Protein AF-A0A969GLH1-F1 (afdb_monomer)

Solvent-accessible surface area (backbone atoms only — not comparable to full-atom values): 5908 Å² total; per-residue (Å²): 108,68,76,79,72,34,85,81,42,66,67,51,52,51,52,49,50,53,53,51,49,53,51,53,51,52,52,58,52,47,67,54,50,53,49,35,74,74,55,34,83,90,43,30,64,59,57,50,44,68,58,44,52,62,53,49,52,52,61,64,47,46,62,59,54,51,50,54,39,31,77,76,62,31,64,76,51,38,52,50,52,51,52,51,53,51,50,52,50,51,53,52,48,51,53,52,50,56,51,50,56,64,73,73,106

Mean predicted aligned error: 7.51 Å

Radius of gyration: 18.8 Å; Cα contacts (8 Å, |Δi|>4): 23; chains: 1; bounding box: 48×31×44 Å

pLDDT: mean 87.4, std 9.25, range [53.44, 95.5]

Secondary structure (DSSP, 8-state):
-HHHHSTT-HHHHHHHHHHHHHHHHHHHHHHHHHHHHHHHHHHHHHHHHHHHHHHHHHHHHHHHHHHHHHHHHHHHHHHHHHHHHHHHHHHHHHHHHHHHHHHH-

Structure (mmCIF, N/CA/C/O backbone):
data_AF-A0A969GLH1-F1
#
_entry.id   AF-A0A969GLH1-F1
#
loop_
_atom_site.group_PDB
_atom_site.id
_atom_site.type_symbol
_atom_site.label_atom_id
_atom_site.label_alt_id
_atom_site.label_comp_id
_atom_site.label_asym_id
_atom_site.label_entity_id
_atom_site.label_seq_id
_atom_site.pdbx_PDB_ins_code
_atom_site.Cartn_x
_atom_site.Cartn_y
_atom_site.Cartn_z
_atom_site.occupancy
_atom_site.B_iso_or_equiv
_atom_site.auth_seq_id
_atom_site.auth_comp_id
_atom_site.auth_asym_id
_atom_site.auth_atom_id
_atom_site.pdbx_PDB_model_num
ATOM 1 N N . VAL A 1 1 ? 8.767 9.424 -5.514 1.00 57.53 1 VAL A N 1
ATOM 2 C CA . VAL A 1 1 ? 9.193 10.752 -6.020 1.00 57.53 1 VAL A CA 1
ATOM 3 C C . VAL A 1 1 ? 10.642 11.044 -5.652 1.00 57.53 1 VAL A C 1
ATOM 5 O O . VAL A 1 1 ? 11.441 11.113 -6.568 1.00 57.53 1 VAL A O 1
ATOM 8 N N . LEU A 1 2 ? 11.026 11.095 -4.367 1.00 58.44 2 LEU A N 1
ATOM 9 C CA . LEU A 1 2 ? 12.423 11.359 -3.961 1.00 58.44 2 LEU A CA 1
ATOM 10 C C . LEU A 1 2 ? 13.464 10.453 -4.650 1.00 58.44 2 LEU A C 1
ATOM 12 O O . LEU A 1 2 ? 14.414 10.968 -5.221 1.00 58.44 2 LEU A O 1
ATOM 16 N N . LEU A 1 3 ? 13.256 9.130 -4.694 1.00 62.47 3 LEU A N 1
ATOM 17 C CA . LEU A 1 3 ? 14.186 8.212 -5.377 1.00 62.47 3 LEU A CA 1
ATOM 18 C C . LEU A 1 3 ? 14.235 8.378 -6.904 1.00 62.47 3 LEU A C 1
ATOM 20 O O . LEU A 1 3 ? 15.276 8.137 -7.502 1.00 62.47 3 LEU A O 1
ATOM 24 N N . ALA A 1 4 ? 13.139 8.813 -7.530 1.00 61.16 4 ALA A N 1
ATOM 25 C CA . ALA A 1 4 ? 13.083 9.008 -8.979 1.00 61.16 4 ALA A CA 1
ATOM 26 C C . ALA A 1 4 ? 13.911 10.226 -9.433 1.00 61.16 4 ALA A C 1
ATOM 28 O O . ALA A 1 4 ? 14.402 10.243 -10.555 1.00 61.16 4 ALA A O 1
ATOM 29 N N . PHE A 1 5 ? 14.104 11.212 -8.548 1.00 62.59 5 PHE A N 1
ATOM 30 C CA . PHE A 1 5 ? 14.901 12.419 -8.803 1.00 62.59 5 PHE A CA 1
ATOM 31 C C . PHE A 1 5 ? 16.282 12.398 -8.122 1.00 62.59 5 PHE A C 1
ATOM 33 O O . PHE A 1 5 ? 17.068 13.322 -8.303 1.00 62.59 5 PHE A O 1
ATOM 40 N N . ALA A 1 6 ? 16.599 11.359 -7.342 1.00 64.88 6 ALA A N 1
ATOM 41 C CA . ALA A 1 6 ? 17.812 11.304 -6.523 1.00 64.88 6 ALA A CA 1
ATOM 42 C C . ALA A 1 6 ? 19.109 11.081 -7.318 1.00 64.88 6 ALA A C 1
ATOM 44 O O . ALA A 1 6 ? 20.188 11.265 -6.756 1.00 64.88 6 ALA A O 1
ATOM 45 N N . GLY A 1 7 ? 19.031 10.635 -8.579 1.00 65.62 7 GLY A N 1
ATOM 46 C CA . GLY A 1 7 ? 20.206 10.423 -9.437 1.00 65.62 7 GLY A CA 1
ATOM 47 C C . GLY A 1 7 ? 21.278 9.489 -8.851 1.00 65.62 7 GLY A C 1
ATOM 48 O O . GLY A 1 7 ? 22.436 9.588 -9.235 1.00 65.62 7 GLY A O 1
ATOM 49 N N . GLY A 1 8 ? 20.926 8.623 -7.890 1.00 70.00 8 GLY A N 1
ATOM 50 C CA . GLY A 1 8 ? 21.874 7.742 -7.194 1.00 70.00 8 GLY A CA 1
ATOM 51 C C . GLY A 1 8 ? 22.574 8.344 -5.964 1.00 70.00 8 GLY A C 1
ATOM 52 O O . GLY A 1 8 ? 23.464 7.707 -5.408 1.00 70.00 8 GLY A O 1
ATOM 53 N N . SER A 1 9 ? 22.187 9.536 -5.493 1.00 82.25 9 SER A N 1
ATOM 54 C CA . SER A 1 9 ? 22.765 10.136 -4.280 1.00 82.25 9 SER A CA 1
ATOM 55 C C . SER A 1 9 ? 22.433 9.327 -3.020 1.00 82.25 9 SER A C 1
ATOM 57 O O . SER A 1 9 ? 21.271 9.214 -2.620 1.00 82.25 9 SER A O 1
ATOM 59 N N . ILE A 1 10 ? 23.471 8.822 -2.345 1.00 82.31 10 ILE A N 1
ATOM 60 C CA . ILE A 1 10 ? 23.352 8.029 -1.110 1.00 82.31 10 ILE A CA 1
ATOM 61 C C . ILE A 1 10 ? 22.584 8.768 -0.002 1.00 82.31 10 ILE A C 1
ATOM 63 O O . ILE A 1 10 ? 21.767 8.172 0.695 1.00 82.31 10 ILE A O 1
ATOM 67 N N . HIS A 1 11 ? 22.764 10.086 0.106 1.00 85.50 11 HIS A N 1
ATOM 68 C CA . HIS A 1 11 ? 22.087 10.918 1.103 1.00 85.50 11 HIS A CA 1
ATOM 69 C C . HIS A 1 11 ? 20.572 10.959 0.874 1.00 85.50 11 HIS A C 1
ATOM 71 O O . HIS A 1 11 ? 19.795 10.862 1.822 1.00 85.50 11 HIS A O 1
ATOM 77 N N . ALA A 1 12 ? 20.141 11.043 -0.389 1.00 84.75 12 ALA A N 1
ATOM 78 C CA . ALA A 1 12 ? 18.727 11.030 -0.748 1.00 84.75 12 ALA A CA 1
ATOM 79 C C . ALA A 1 12 ? 18.088 9.651 -0.513 1.00 84.75 12 ALA A C 1
ATOM 81 O O . ALA A 1 12 ? 16.936 9.577 -0.086 1.00 84.75 12 ALA A O 1
ATOM 82 N N . ILE A 1 13 ? 18.839 8.565 -0.733 1.00 84.19 13 ILE A N 1
ATOM 83 C CA . ILE A 1 13 ? 18.397 7.195 -0.429 1.00 84.19 13 ILE A CA 1
ATOM 84 C C . ILE A 1 13 ? 18.193 7.022 1.080 1.00 84.19 13 ILE A C 1
ATOM 86 O O . ILE A 1 13 ? 17.148 6.522 1.500 1.00 84.19 13 ILE A O 1
ATOM 90 N N . ILE A 1 14 ? 19.152 7.474 1.895 1.00 87.75 14 ILE A N 1
ATOM 91 C CA . ILE A 1 14 ? 19.060 7.426 3.361 1.00 87.75 14 ILE A CA 1
ATOM 92 C C . ILE A 1 14 ? 17.856 8.242 3.840 1.00 87.75 14 ILE A C 1
ATOM 94 O O . ILE A 1 14 ? 17.011 7.717 4.564 1.00 87.75 14 ILE A O 1
ATOM 98 N N . ALA A 1 15 ? 17.726 9.492 3.388 1.00 88.69 15 ALA A N 1
ATOM 99 C CA . ALA A 1 15 ? 16.610 10.357 3.763 1.00 88.69 15 ALA A CA 1
ATOM 100 C C . ALA A 1 15 ? 15.251 9.753 3.372 1.00 88.69 15 ALA A C 1
ATOM 102 O O . ALA A 1 15 ? 14.337 9.707 4.193 1.00 88.69 15 ALA A O 1
ATOM 103 N N . PHE A 1 16 ? 15.120 9.230 2.147 1.00 87.69 16 PHE A N 1
ATOM 104 C CA . PHE A 1 16 ? 13.902 8.553 1.703 1.00 87.69 16 PHE A CA 1
ATOM 105 C C . PHE A 1 16 ? 13.581 7.333 2.567 1.00 87.69 16 PHE A C 1
ATOM 107 O O . PHE A 1 16 ? 12.440 7.176 2.989 1.00 87.69 16 PHE A O 1
ATOM 114 N N . THR A 1 17 ? 14.576 6.492 2.850 1.00 88.75 17 THR A N 1
ATOM 115 C CA . THR A 1 17 ? 14.394 5.265 3.635 1.00 88.75 17 THR A CA 1
ATOM 116 C C . THR A 1 17 ? 13.947 5.584 5.057 1.00 88.75 17 THR A C 1
ATOM 118 O O . THR A 1 17 ? 13.001 4.971 5.545 1.00 88.75 17 THR A O 1
ATOM 121 N N . LEU A 1 18 ? 14.560 6.585 5.699 1.00 93.12 18 LEU A N 1
ATOM 122 C CA . LEU A 1 18 ? 14.173 7.041 7.035 1.00 93.12 18 LEU A CA 1
ATOM 123 C C . LEU A 1 18 ? 12.746 7.595 7.056 1.00 93.12 18 LEU A C 1
ATOM 125 O O . LEU A 1 18 ? 11.943 7.190 7.893 1.00 93.12 18 LEU A O 1
ATOM 129 N N . LEU A 1 19 ? 12.406 8.482 6.117 1.00 91.44 19 LEU A N 1
ATOM 130 C CA . LEU A 1 19 ? 11.076 9.094 6.048 1.00 91.44 19 LEU A CA 1
ATOM 131 C C . LEU A 1 19 ? 9.984 8.072 5.724 1.00 91.44 19 LEU A C 1
ATOM 133 O O . LEU A 1 19 ? 8.918 8.082 6.342 1.00 91.44 19 LEU A O 1
ATOM 137 N N . MET A 1 20 ? 10.245 7.172 4.776 1.00 91.31 20 MET A N 1
ATOM 138 C CA . MET A 1 20 ? 9.329 6.087 4.436 1.00 91.31 20 MET A CA 1
ATOM 139 C C . MET A 1 20 ? 9.172 5.112 5.595 1.00 91.31 20 MET A C 1
ATOM 141 O O . MET A 1 20 ? 8.046 4.741 5.913 1.00 91.31 20 MET A O 1
ATOM 145 N N . GLY A 1 21 ? 10.271 4.735 6.251 1.00 91.88 21 GLY A N 1
ATOM 146 C CA . GLY A 1 21 ? 10.251 3.867 7.425 1.00 91.88 21 GLY A CA 1
ATOM 147 C C . GLY A 1 21 ? 9.436 4.473 8.565 1.00 91.88 21 GLY A C 1
ATOM 148 O O . GLY A 1 21 ? 8.534 3.820 9.086 1.00 91.88 21 GLY A O 1
ATOM 149 N N . ALA A 1 22 ? 9.673 5.747 8.887 1.00 94.06 22 ALA A N 1
ATOM 150 C CA . ALA A 1 22 ? 8.903 6.475 9.893 1.00 94.06 22 ALA A CA 1
ATOM 151 C C . ALA A 1 22 ? 7.408 6.533 9.533 1.00 94.06 22 ALA A C 1
ATOM 153 O O . ALA A 1 22 ? 6.554 6.220 10.363 1.00 94.06 22 ALA A O 1
ATOM 154 N N . SER A 1 23 ? 7.089 6.859 8.277 1.00 93.00 23 SER A N 1
ATOM 155 C CA . SER A 1 23 ? 5.705 6.937 7.790 1.00 93.00 23 SER A CA 1
ATOM 156 C C . SER A 1 23 ? 4.987 5.586 7.879 1.00 93.00 23 SER A C 1
ATOM 158 O O . SER A 1 23 ? 3.858 5.511 8.362 1.00 93.00 23 SER A O 1
ATOM 160 N N . GLN A 1 24 ? 5.646 4.499 7.465 1.00 93.25 24 GLN A N 1
ATOM 161 C CA . GLN A 1 24 ? 5.091 3.144 7.547 1.00 93.25 24 GLN A CA 1
ATOM 162 C C . GLN A 1 24 ? 4.932 2.666 8.997 1.00 93.25 24 GLN A C 1
ATOM 164 O O . GLN A 1 24 ? 3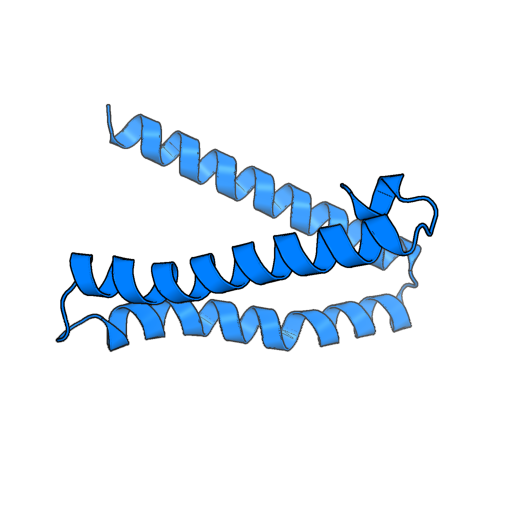.940 2.007 9.320 1.00 93.25 24 GLN A O 1
ATOM 169 N N . GLY A 1 25 ? 5.851 3.045 9.891 1.00 91.75 25 GLY A N 1
ATOM 170 C CA . GLY A 1 25 ? 5.737 2.773 11.324 1.00 91.75 25 GLY A CA 1
ATOM 171 C C . GLY A 1 25 ? 4.479 3.399 11.927 1.00 91.75 25 GLY A C 1
ATOM 172 O O . GLY A 1 25 ? 3.674 2.704 12.549 1.00 91.75 25 GLY A O 1
ATOM 173 N N . VAL A 1 26 ? 4.249 4.689 11.660 1.00 93.12 26 VAL A N 1
ATOM 174 C CA . VAL A 1 26 ? 3.044 5.396 12.126 1.00 93.12 26 VAL A CA 1
ATOM 175 C C . VAL A 1 26 ? 1.772 4.757 11.561 1.00 93.12 26 VAL A C 1
ATOM 177 O O . VAL A 1 26 ? 0.844 4.478 12.319 1.00 93.12 26 VAL A O 1
ATOM 180 N N . ILE A 1 27 ? 1.729 4.456 10.256 1.00 90.75 27 ILE A N 1
ATOM 181 C CA . ILE A 1 27 ? 0.569 3.810 9.615 1.00 90.75 27 ILE A CA 1
ATOM 182 C C . ILE A 1 27 ? 0.236 2.468 10.278 1.00 90.75 27 ILE A C 1
ATOM 184 O O . ILE A 1 27 ? -0.939 2.156 10.473 1.00 90.75 27 ILE A O 1
ATOM 188 N N . THR A 1 28 ? 1.250 1.687 10.649 1.00 87.94 28 THR A N 1
ATOM 189 C CA . THR A 1 28 ? 1.062 0.371 11.276 1.00 87.94 28 THR A CA 1
ATOM 190 C C . THR A 1 28 ? 0.406 0.489 12.654 1.00 87.94 28 THR A C 1
ATOM 192 O O . THR A 1 28 ? -0.515 -0.266 12.958 1.00 87.94 28 THR A O 1
ATOM 195 N N . ILE A 1 29 ? 0.803 1.485 13.453 1.00 91.31 29 ILE A N 1
ATOM 196 C CA . ILE A 1 29 ? 0.186 1.768 14.759 1.00 91.31 29 ILE A CA 1
ATOM 197 C C . ILE A 1 29 ? -1.253 2.262 14.576 1.00 91.31 29 ILE A C 1
ATOM 199 O O . ILE A 1 29 ? -2.181 1.737 15.193 1.00 91.31 29 ILE A O 1
ATOM 203 N N . VAL A 1 30 ? -1.457 3.250 13.698 1.00 89.94 30 VAL A N 1
ATOM 204 C CA . VAL A 1 30 ? -2.767 3.880 13.464 1.00 89.94 30 VAL A CA 1
ATOM 205 C C . VAL A 1 30 ? -3.791 2.861 12.964 1.00 89.94 30 VAL A C 1
ATOM 207 O O . VAL A 1 30 ? -4.925 2.855 13.437 1.00 89.94 30 VAL A O 1
ATOM 210 N N . ARG A 1 31 ? -3.399 1.951 12.064 1.00 84.25 31 ARG A N 1
ATOM 211 C CA . ARG A 1 31 ? -4.281 0.883 11.564 1.00 84.25 31 ARG A CA 1
ATOM 212 C C . ARG A 1 31 ? -4.749 -0.083 12.652 1.00 84.25 31 ARG A C 1
ATOM 214 O O . ARG A 1 31 ? -5.813 -0.666 12.490 1.00 84.25 31 ARG A O 1
ATOM 221 N N . GLY A 1 32 ? -3.996 -0.243 13.740 1.00 83.94 32 GLY A N 1
ATOM 222 C CA . GLY A 1 32 ? -4.434 -1.014 14.906 1.00 83.94 32 GLY A CA 1
ATOM 223 C C . GLY A 1 32 ? -5.290 -0.190 15.869 1.00 83.94 32 GLY A C 1
ATOM 224 O O . GLY A 1 32 ? -6.350 -0.635 16.301 1.00 83.94 32 GLY A O 1
ATOM 225 N N . ALA A 1 33 ? -4.860 1.035 16.173 1.00 86.81 33 ALA A N 1
ATOM 226 C CA . ALA A 1 33 ? -5.510 1.882 17.169 1.00 86.81 33 ALA A CA 1
ATOM 227 C C . ALA A 1 33 ? -6.874 2.428 16.710 1.00 86.81 33 ALA A C 1
ATOM 229 O O . ALA A 1 33 ? -7.815 2.456 17.500 1.00 86.81 33 ALA A O 1
ATOM 230 N N . VAL A 1 34 ? -7.008 2.839 15.442 1.00 85.50 34 VAL A N 1
ATOM 231 C CA . VAL A 1 34 ? -8.238 3.467 14.922 1.00 85.50 34 VAL A CA 1
ATOM 232 C C . VAL A 1 34 ? -9.432 2.510 14.939 1.00 85.50 34 VAL A C 1
ATOM 234 O O . VAL A 1 34 ? -10.462 2.878 15.503 1.00 85.50 34 VAL A O 1
ATOM 237 N N . PRO A 1 35 ? -9.350 1.279 14.398 1.00 82.69 35 PRO A N 1
ATOM 238 C CA . PRO A 1 35 ? -10.496 0.380 14.438 1.00 82.69 35 PRO A CA 1
ATOM 239 C C . PRO A 1 35 ? -10.773 -0.116 15.861 1.00 82.69 35 PRO A C 1
ATOM 241 O O . PRO A 1 35 ? -11.929 -0.338 16.199 1.00 82.69 35 PRO A O 1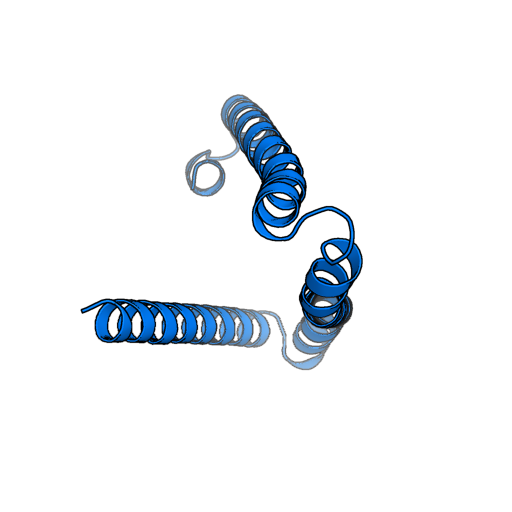
ATOM 244 N N . LEU A 1 36 ? -9.754 -0.237 16.722 1.00 84.44 36 LEU A N 1
ATOM 245 C CA . LEU A 1 36 ? -9.958 -0.587 18.129 1.00 84.44 36 LEU A CA 1
ATOM 246 C C . LEU A 1 36 ? -10.749 0.501 18.870 1.00 84.44 36 LEU A C 1
ATOM 248 O O . LEU A 1 36 ? -11.664 0.180 19.624 1.00 84.44 36 LEU A O 1
ATOM 252 N N . ALA A 1 37 ? -10.435 1.775 18.624 1.00 85.81 37 ALA A N 1
ATOM 253 C CA . ALA A 1 37 ? -11.164 2.904 19.195 1.00 85.81 37 ALA A CA 1
ATOM 254 C C . ALA A 1 37 ? -12.602 3.021 18.653 1.00 85.81 37 ALA A C 1
ATOM 256 O O . ALA A 1 37 ? -13.497 3.416 19.393 1.00 85.81 37 ALA A O 1
ATOM 257 N N . LEU A 1 38 ? -12.832 2.668 17.382 1.00 84.69 38 LEU A N 1
ATOM 258 C CA . LEU A 1 38 ? -14.149 2.759 16.737 1.00 84.69 38 LEU A CA 1
ATOM 259 C C . LEU A 1 38 ? -15.072 1.566 17.032 1.00 84.69 38 LEU A C 1
ATOM 261 O O . LEU A 1 38 ? -16.276 1.754 17.171 1.00 84.69 38 LEU A O 1
ATOM 265 N N . PHE A 1 39 ? -14.530 0.348 17.100 1.00 84.06 39 PHE A N 1
ATOM 266 C CA . PHE A 1 39 ? -15.315 -0.891 17.194 1.00 84.06 39 PHE A CA 1
ATOM 267 C C . PHE A 1 39 ? -15.181 -1.613 18.545 1.00 84.06 39 PHE A C 1
ATOM 269 O O . PHE A 1 39 ? -15.932 -2.552 18.812 1.00 84.06 39 PHE A O 1
ATOM 276 N N . GLY A 1 40 ? -14.251 -1.192 19.408 1.00 83.81 40 GLY A N 1
ATOM 277 C CA . GLY A 1 40 ? -13.993 -1.823 20.703 1.00 83.81 40 GLY A CA 1
ATOM 278 C C . GLY A 1 40 ? -13.362 -3.221 20.604 1.00 83.81 40 GLY A C 1
ATOM 279 O O . GLY A 1 40 ? -13.245 -3.820 19.534 1.00 83.81 40 GLY A O 1
ATOM 280 N N . ALA A 1 41 ? -12.946 -3.776 21.747 1.00 79.50 41 ALA A N 1
ATOM 281 C CA . ALA A 1 41 ? -12.185 -5.031 21.799 1.00 79.50 41 ALA A CA 1
ATOM 282 C C . ALA A 1 41 ? -12.977 -6.275 21.345 1.00 79.50 41 ALA A C 1
ATOM 284 O O . ALA A 1 41 ? -12.389 -7.205 20.799 1.00 79.50 41 ALA A O 1
ATOM 285 N N . ALA A 1 42 ? -14.301 -6.292 21.538 1.00 77.0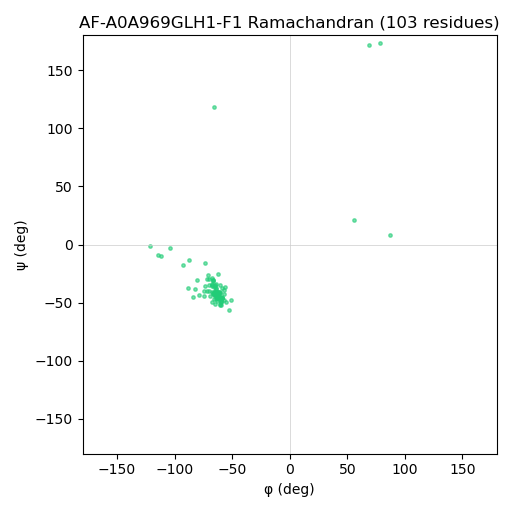0 42 ALA A N 1
ATOM 286 C CA . ALA A 1 42 ? -15.132 -7.470 21.269 1.00 77.00 42 ALA A CA 1
ATOM 287 C C . ALA A 1 42 ? -15.309 -7.775 19.766 1.00 77.00 42 ALA A C 1
ATOM 289 O O . ALA A 1 42 ? -15.460 -8.936 19.396 1.00 77.00 42 ALA A O 1
ATOM 290 N N . GLY A 1 43 ? -15.277 -6.752 18.901 1.00 74.25 43 GLY A N 1
ATOM 291 C CA . GLY A 1 43 ? -15.477 -6.888 17.449 1.00 74.25 43 GLY A CA 1
ATOM 292 C C . GLY A 1 43 ? -14.253 -6.545 16.596 1.00 74.25 43 GLY A C 1
ATOM 293 O O . GLY A 1 43 ? -14.248 -6.804 15.395 1.00 74.25 43 GLY A O 1
ATOM 294 N N . PHE A 1 44 ? -13.196 -5.983 17.188 1.00 82.75 44 PHE A N 1
ATOM 295 C CA . PHE A 1 44 ? -12.009 -5.539 16.453 1.00 82.75 44 PHE A CA 1
ATOM 296 C C . PHE A 1 44 ? -11.351 -6.664 15.642 1.00 82.75 44 PHE A C 1
ATOM 298 O O . PHE A 1 44 ? -11.078 -6.489 14.456 1.00 82.75 44 PHE A O 1
ATOM 305 N N . GLY A 1 45 ? -11.135 -7.830 16.260 1.00 81.38 45 GLY A N 1
ATOM 306 C CA . GLY A 1 45 ? -10.467 -8.958 15.605 1.00 81.38 45 GLY A CA 1
ATOM 307 C C . GLY A 1 45 ? -11.254 -9.529 14.423 1.00 81.38 45 GLY A C 1
ATOM 308 O O . GLY A 1 45 ? -10.655 -9.901 13.417 1.00 81.38 45 GLY A O 1
ATOM 309 N N . SER A 1 46 ? -12.589 -9.554 14.505 1.00 84.31 46 SER A N 1
ATOM 310 C CA . SER A 1 46 ? -13.439 -10.056 13.420 1.00 84.31 46 SER A CA 1
ATOM 311 C C . SER A 1 46 ? -13.523 -9.065 12.259 1.00 84.31 46 SER A C 1
ATOM 313 O O . SER A 1 46 ? -13.341 -9.468 11.113 1.00 84.31 46 SER A O 1
ATOM 315 N N . VAL A 1 47 ? -13.710 -7.769 12.536 1.00 84.38 47 VAL A N 1
ATOM 316 C CA . VAL A 1 47 ? -13.720 -6.717 11.503 1.00 84.38 47 VAL A CA 1
ATOM 317 C C . VAL A 1 47 ? -12.365 -6.640 10.802 1.00 84.38 47 VAL A C 1
ATOM 319 O O . VAL A 1 47 ? -12.302 -6.625 9.572 1.00 84.38 47 VAL A O 1
ATOM 322 N N . LEU A 1 48 ? -11.271 -6.649 11.568 1.00 85.00 48 LEU A N 1
ATOM 323 C CA . LEU A 1 48 ? -9.927 -6.617 11.003 1.00 85.00 48 LEU A CA 1
ATOM 324 C C . LEU A 1 48 ? -9.626 -7.887 10.202 1.00 85.00 48 LEU A C 1
ATOM 326 O O . LEU A 1 48 ? -9.063 -7.786 9.116 1.00 85.00 48 LEU A O 1
ATOM 330 N N . GLY A 1 49 ? -10.030 -9.060 10.697 1.00 87.38 49 GLY A N 1
ATOM 331 C CA . GLY A 1 49 ? -9.868 -10.332 9.998 1.00 87.38 49 GLY A CA 1
ATOM 332 C C . GLY A 1 49 ? -10.578 -10.340 8.646 1.00 87.38 49 GLY A C 1
ATOM 333 O O . GLY A 1 49 ? -9.939 -10.578 7.627 1.00 87.38 49 GLY A O 1
ATOM 334 N N . VAL A 1 50 ? -11.866 -9.986 8.618 1.00 90.00 50 VAL A N 1
ATOM 335 C CA . VAL A 1 50 ? -12.674 -9.944 7.385 1.00 90.00 50 VAL A CA 1
ATOM 336 C C . VAL A 1 50 ? -12.087 -8.983 6.348 1.00 90.00 50 VAL A C 1
ATOM 338 O O . VAL A 1 50 ? -12.094 -9.293 5.159 1.00 90.00 50 VAL A O 1
ATOM 341 N N . LEU A 1 51 ? -11.544 -7.841 6.779 1.00 87.06 51 LEU A N 1
ATOM 342 C CA . LEU A 1 51 ? -10.883 -6.891 5.882 1.00 87.06 51 LEU A CA 1
ATOM 343 C C . LEU A 1 51 ? -9.503 -7.381 5.420 1.00 87.06 51 LEU A C 1
ATOM 345 O O . LEU A 1 51 ? -9.140 -7.205 4.258 1.00 87.06 51 LEU A O 1
ATOM 349 N N . ALA A 1 52 ? -8.725 -7.996 6.312 1.00 88.81 52 ALA A N 1
ATOM 350 C CA . ALA A 1 52 ? -7.363 -8.433 6.026 1.00 88.81 52 ALA A CA 1
ATOM 351 C C . ALA A 1 52 ? -7.316 -9.670 5.122 1.00 88.81 52 ALA A C 1
ATOM 353 O O . ALA A 1 52 ? -6.432 -9.756 4.274 1.00 88.81 52 ALA A O 1
ATOM 354 N N . THR A 1 53 ? -8.254 -10.610 5.256 1.00 91.94 53 THR A N 1
ATOM 355 C CA . THR A 1 53 ? -8.275 -11.855 4.473 1.00 91.94 53 THR A CA 1
ATOM 356 C C . THR A 1 53 ? -8.197 -11.632 2.955 1.00 91.94 53 THR A C 1
ATOM 358 O O . THR A 1 53 ? -7.262 -12.154 2.345 1.00 91.94 53 THR A O 1
ATOM 361 N N . PRO A 1 54 ? -9.092 -10.857 2.306 1.00 92.06 54 PRO A N 1
ATOM 362 C CA . PRO A 1 54 ? -9.01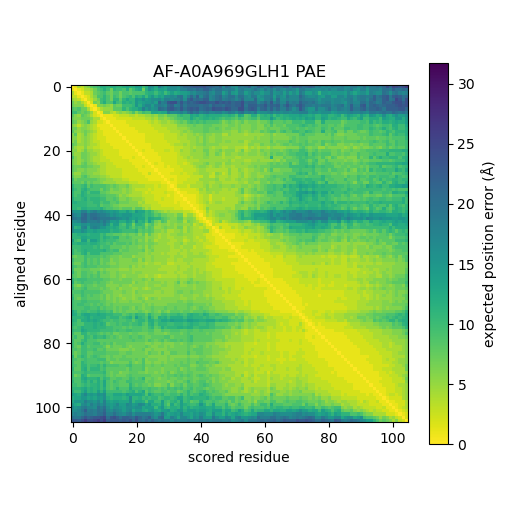9 -10.650 0.859 1.00 92.06 54 PRO A CA 1
ATOM 363 C C . PRO A 1 54 ? -7.741 -9.908 0.453 1.00 92.06 54 PRO A C 1
ATOM 365 O O . PRO A 1 54 ? -7.125 -10.248 -0.555 1.00 92.06 54 PRO A O 1
ATOM 368 N N . ILE A 1 55 ? -7.298 -8.942 1.265 1.00 90.62 55 ILE A N 1
ATOM 369 C CA . ILE A 1 55 ? -6.065 -8.185 1.024 1.00 90.62 55 ILE A CA 1
ATOM 370 C C . ILE A 1 55 ? -4.856 -9.124 1.021 1.00 90.62 55 ILE A C 1
ATOM 372 O O . ILE A 1 55 ? -4.005 -9.032 0.138 1.00 90.62 55 ILE A O 1
ATOM 376 N N . LEU A 1 56 ? -4.768 -10.032 1.991 1.00 92.44 56 LEU A N 1
ATOM 377 C CA . LEU A 1 56 ? -3.663 -10.980 2.111 1.00 92.44 56 LEU A CA 1
ATOM 378 C C . LEU A 1 56 ? -3.660 -11.994 0.966 1.00 92.44 56 LEU A C 1
ATOM 380 O O . LEU A 1 56 ? -2.599 -12.255 0.408 1.00 92.44 56 LEU A O 1
ATOM 384 N N . ILE A 1 57 ? -4.829 -12.504 0.565 1.00 95.38 57 ILE A N 1
ATOM 385 C CA . ILE A 1 57 ? -4.953 -13.415 -0.583 1.00 95.38 57 ILE A CA 1
ATOM 386 C C . ILE A 1 57 ? -4.447 -12.734 -1.858 1.00 95.38 57 ILE A C 1
ATOM 388 O O . ILE A 1 57 ? -3.602 -13.285 -2.561 1.00 95.38 57 ILE A O 1
ATOM 392 N N . VAL A 1 58 ? -4.906 -11.511 -2.138 1.00 93.38 58 VAL A N 1
ATOM 393 C CA . VAL A 1 58 ? -4.466 -10.763 -3.324 1.00 93.38 58 VAL A CA 1
ATOM 394 C C . VAL A 1 58 ? -2.963 -10.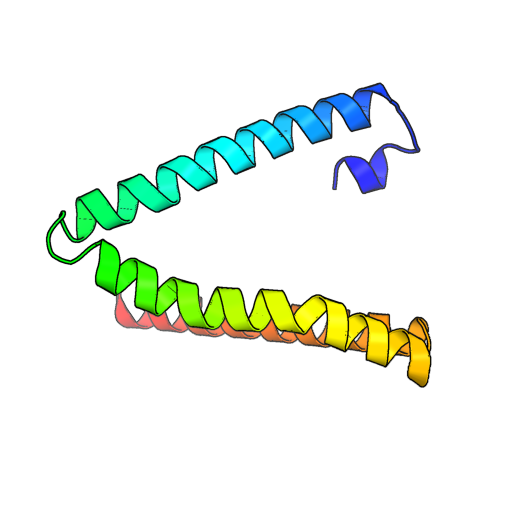486 -3.267 1.00 93.38 58 VAL A C 1
ATOM 396 O O . VAL A 1 58 ? -2.271 -10.719 -4.257 1.00 93.38 58 VAL A O 1
ATOM 399 N N . ASN A 1 59 ? -2.430 -10.053 -2.119 1.00 92.31 59 ASN A N 1
ATOM 400 C CA . ASN A 1 59 ? -0.993 -9.800 -1.961 1.00 92.31 59 ASN A CA 1
ATOM 401 C C . ASN A 1 59 ? -0.142 -11.066 -2.117 1.00 92.31 59 ASN A C 1
ATOM 403 O O . ASN A 1 59 ? 0.963 -10.979 -2.640 1.00 92.31 59 ASN A O 1
ATOM 407 N N . ALA A 1 60 ? -0.639 -12.231 -1.699 1.00 94.62 60 ALA A N 1
ATOM 408 C CA . ALA A 1 60 ? 0.071 -13.495 -1.860 1.00 94.62 60 ALA A CA 1
ATOM 409 C C . ALA A 1 60 ? 0.133 -13.936 -3.330 1.00 94.62 60 ALA A C 1
ATOM 411 O O . ALA A 1 60 ? 1.168 -14.412 -3.790 1.00 94.62 60 ALA A O 1
ATOM 412 N N . ILE A 1 61 ? -0.956 -13.752 -4.082 1.00 95.50 61 ILE A N 1
ATOM 413 C CA . ILE A 1 61 ? -1.040 -14.193 -5.482 1.00 95.50 61 ILE A CA 1
ATOM 414 C C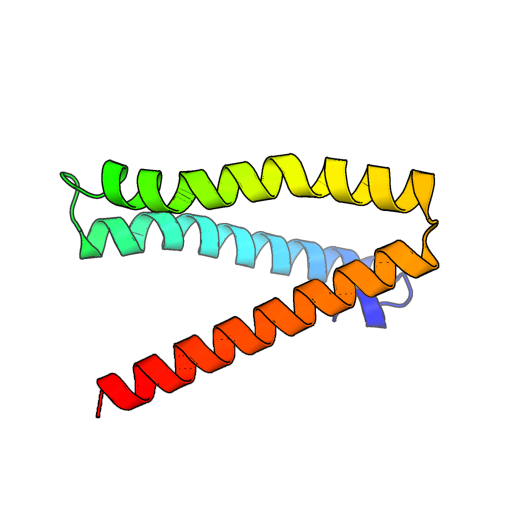 . ILE A 1 61 ? -0.348 -13.192 -6.429 1.00 95.50 61 ILE A C 1
ATOM 416 O O . ILE A 1 61 ? 0.200 -13.590 -7.458 1.00 95.50 61 ILE A O 1
ATOM 420 N N . SER A 1 62 ? -0.336 -11.898 -6.087 1.00 92.88 62 SER A N 1
ATOM 421 C CA . SER A 1 62 ? 0.142 -10.826 -6.975 1.00 92.88 62 SER A CA 1
ATOM 422 C C . SER A 1 62 ? 1.575 -11.025 -7.502 1.00 92.88 62 SER A C 1
ATOM 424 O O . SER A 1 62 ? 1.746 -10.944 -8.720 1.00 92.88 62 SER A O 1
ATOM 426 N N . PRO A 1 63 ? 2.603 -11.323 -6.674 1.00 93.50 63 PRO A N 1
ATOM 427 C CA . PRO A 1 63 ? 3.970 -11.509 -7.164 1.00 93.50 63 PRO A CA 1
ATOM 428 C C . PRO A 1 63 ? 4.096 -12.698 -8.118 1.00 93.50 63 PRO A C 1
ATOM 430 O O . PRO A 1 63 ? 4.760 -12.591 -9.145 1.00 93.50 63 PRO A O 1
ATOM 433 N N . THR A 1 64 ? 3.428 -13.814 -7.811 1.00 95.12 64 THR A N 1
ATOM 434 C CA . THR A 1 64 ? 3.448 -15.022 -8.644 1.00 95.12 64 THR A CA 1
ATOM 435 C C . THR A 1 64 ? 2.771 -14.780 -9.989 1.00 95.12 64 THR A C 1
ATOM 437 O O . THR A 1 64 ? 3.347 -15.103 -11.024 1.00 95.12 64 THR A O 1
ATOM 440 N N . LEU A 1 65 ? 1.585 -14.158 -9.997 1.00 94.00 65 LEU A N 1
ATOM 441 C CA . LEU A 1 65 ? 0.898 -13.772 -11.233 1.00 94.00 65 LEU A CA 1
ATOM 442 C C . LEU A 1 65 ? 1.759 -12.833 -12.079 1.00 94.00 65 LEU A C 1
ATOM 444 O O . LEU A 1 65 ? 1.894 -13.043 -13.282 1.00 94.00 65 LEU A O 1
ATOM 448 N N . PHE A 1 66 ? 2.362 -11.819 -11.457 1.00 92.94 66 PHE A N 1
ATOM 449 C CA . PHE A 1 66 ? 3.208 -10.865 -12.163 1.00 92.94 66 PHE A CA 1
ATOM 450 C C . PHE A 1 66 ? 4.440 -11.541 -12.778 1.00 92.94 66 PHE A C 1
ATOM 452 O O . PHE A 1 66 ? 4.711 -11.338 -13.959 1.00 92.94 66 PHE A O 1
ATOM 459 N N . ALA A 1 67 ? 5.132 -12.402 -12.025 1.00 93.56 67 ALA A N 1
ATOM 460 C CA . ALA A 1 67 ? 6.263 -13.176 -12.534 1.00 93.56 67 ALA A CA 1
ATOM 461 C C . ALA A 1 67 ? 5.859 -14.067 -13.722 1.00 93.56 67 ALA A C 1
ATOM 463 O O . ALA A 1 67 ? 6.503 -14.031 -14.765 1.00 93.56 67 ALA A O 1
ATOM 464 N N . MET A 1 68 ? 4.730 -14.780 -13.624 1.00 95.38 68 MET A N 1
ATOM 465 C CA . MET A 1 68 ? 4.210 -15.602 -14.725 1.00 95.38 68 MET A CA 1
ATOM 466 C C . MET A 1 68 ? 3.891 -14.787 -15.984 1.00 95.38 68 MET A C 1
ATOM 468 O O . MET A 1 68 ? 4.042 -15.299 -17.095 1.00 95.38 68 MET A O 1
ATOM 472 N N . ILE A 1 69 ? 3.419 -13.546 -15.825 1.00 93.94 69 ILE A N 1
ATOM 473 C CA . ILE A 1 69 ? 3.141 -12.648 -16.950 1.00 93.94 69 ILE A CA 1
ATOM 474 C C . ILE A 1 69 ? 4.448 -12.215 -17.617 1.00 93.94 69 ILE A C 1
ATOM 476 O O . ILE A 1 69 ? 4.541 -12.248 -18.844 1.00 93.94 69 ILE A O 1
ATOM 480 N N . VAL A 1 70 ? 5.456 -11.850 -16.819 1.00 95.44 70 VAL A N 1
ATOM 481 C CA . VAL A 1 70 ? 6.788 -11.477 -17.316 1.00 95.44 70 VAL A CA 1
ATOM 482 C C . VAL A 1 70 ? 7.433 -12.643 -18.069 1.00 95.44 70 VAL A C 1
ATOM 484 O O . VAL A 1 70 ? 7.918 -12.435 -19.178 1.00 95.44 70 VAL A O 1
ATOM 487 N N . ASP A 1 71 ? 7.375 -13.863 -17.531 1.00 95.00 71 ASP A N 1
ATOM 488 C CA . ASP A 1 71 ? 7.993 -15.043 -18.152 1.00 95.00 71 ASP A CA 1
ATOM 489 C C . ASP A 1 71 ? 7.339 -15.430 -19.487 1.00 95.00 71 ASP A C 1
ATOM 491 O O . ASP A 1 71 ? 8.022 -15.875 -20.408 1.00 95.00 71 ASP A O 1
ATOM 495 N N . ARG A 1 72 ? 6.012 -15.275 -19.615 1.00 94.00 72 ARG A N 1
ATOM 496 C CA . ARG A 1 72 ? 5.275 -15.681 -20.827 1.00 94.00 72 ARG A CA 1
ATOM 497 C C . ARG A 1 72 ? 5.186 -14.606 -21.903 1.00 94.00 72 ARG A C 1
ATOM 499 O O . ARG A 1 72 ? 5.201 -14.938 -23.085 1.00 94.00 72 ARG A O 1
ATOM 506 N N . TRP A 1 73 ? 5.027 -13.347 -21.508 1.00 92.62 73 TRP A N 1
ATOM 507 C CA . TRP A 1 73 ? 4.704 -12.244 -22.420 1.00 92.62 73 TRP A CA 1
ATOM 508 C C . TRP A 1 73 ? 5.739 -11.114 -22.396 1.00 92.62 73 TRP A C 1
ATOM 510 O O . TRP A 1 73 ? 5.622 -10.152 -23.154 1.00 92.62 73 TRP A O 1
ATOM 520 N N . GLY A 1 74 ? 6.771 -11.230 -21.561 1.00 92.81 74 GLY A N 1
ATOM 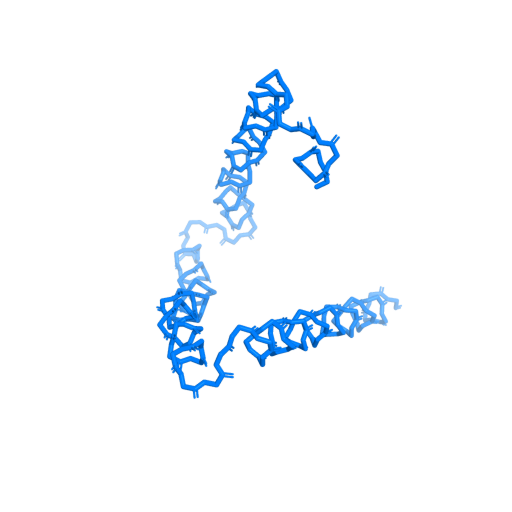521 C CA . GLY A 1 74 ? 7.845 -10.253 -21.461 1.00 92.81 74 GLY A CA 1
ATOM 522 C C . GLY A 1 74 ? 7.480 -9.001 -20.657 1.00 92.81 74 GLY A C 1
ATOM 523 O O . GLY A 1 74 ? 6.339 -8.761 -20.250 1.00 92.81 74 GLY A O 1
ATOM 524 N N . TRP A 1 75 ? 8.495 -8.165 -20.437 1.00 91.25 75 TRP A N 1
ATOM 525 C CA . TRP A 1 75 ? 8.404 -6.960 -19.608 1.00 91.25 75 TRP A CA 1
ATOM 526 C C . TRP A 1 75 ? 7.465 -5.884 -20.166 1.00 91.25 75 TRP A C 1
ATOM 528 O O . TRP A 1 75 ? 6.794 -5.201 -19.389 1.00 91.25 75 TRP A O 1
ATOM 538 N N . ASP A 1 76 ? 7.386 -5.731 -21.492 1.00 91.62 76 ASP A N 1
ATOM 539 C CA . ASP A 1 76 ? 6.570 -4.687 -22.126 1.00 91.62 76 ASP A CA 1
ATOM 540 C C . ASP A 1 76 ? 5.065 -4.907 -21.937 1.00 91.62 76 ASP A C 1
ATOM 542 O O . ASP A 1 76 ? 4.320 -3.941 -21.767 1.00 91.62 76 ASP A O 1
ATOM 546 N N . ILE A 1 77 ? 4.617 -6.164 -21.921 1.00 92.75 77 ILE A N 1
ATOM 547 C CA . ILE A 1 77 ? 3.217 -6.508 -21.655 1.00 92.75 77 ILE A CA 1
ATOM 548 C C . ILE A 1 77 ? 2.949 -6.444 -20.147 1.00 92.75 77 ILE A C 1
ATOM 550 O O . ILE A 1 77 ? 1.966 -5.833 -19.725 1.00 92.75 77 ILE A O 1
ATOM 554 N N . ALA A 1 78 ? 3.855 -6.971 -19.316 1.00 92.19 78 ALA A N 1
ATOM 555 C CA . ALA A 1 78 ? 3.717 -6.937 -17.860 1.00 92.19 78 ALA A CA 1
ATOM 556 C C . ALA A 1 78 ? 3.572 -5.509 -17.300 1.00 92.19 78 ALA A C 1
ATOM 558 O O . ALA A 1 78 ? 2.706 -5.254 -16.459 1.00 92.19 78 ALA A O 1
ATOM 559 N N . ARG A 1 79 ? 4.362 -4.547 -17.803 1.00 92.12 79 ARG A N 1
ATOM 560 C CA . ARG A 1 79 ? 4.239 -3.134 -17.397 1.00 92.12 79 ARG A CA 1
ATOM 561 C C . ARG A 1 79 ? 2.888 -2.531 -17.796 1.00 92.12 79 ARG A C 1
ATOM 563 O O . ARG A 1 79 ? 2.326 -1.763 -17.021 1.00 92.12 79 ARG A O 1
ATOM 570 N N . MET A 1 80 ? 2.355 -2.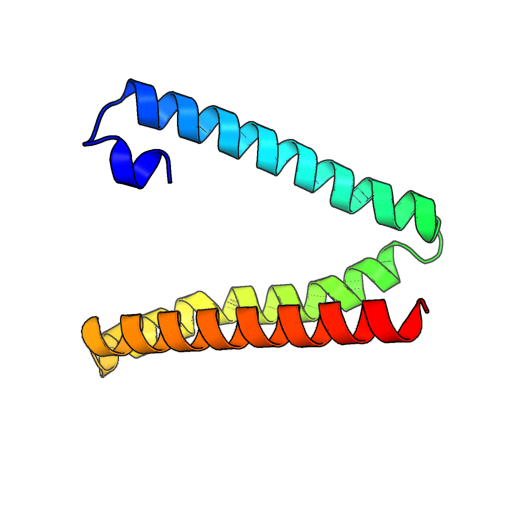869 -18.976 1.00 93.75 80 MET A N 1
ATOM 571 C CA . MET A 1 80 ? 1.066 -2.345 -19.443 1.00 93.75 80 MET A CA 1
ATOM 572 C C . MET A 1 80 ? -0.071 -2.872 -18.574 1.00 93.75 80 MET A C 1
ATOM 574 O O . MET A 1 80 ? -0.941 -2.101 -18.178 1.00 93.75 80 MET A O 1
ATOM 578 N N . VAL A 1 81 ? -0.018 -4.156 -18.210 1.00 93.50 81 VAL A N 1
ATOM 579 C CA . VAL A 1 81 ? -0.961 -4.764 -17.264 1.00 93.50 81 VAL A CA 1
ATOM 580 C C . VAL A 1 81 ? -0.907 -4.050 -15.912 1.00 93.50 81 VAL A C 1
ATOM 582 O O . VAL A 1 81 ? -1.951 -3.693 -15.371 1.00 93.50 81 VAL A O 1
ATOM 585 N N . LEU A 1 82 ? 0.291 -3.771 -15.389 1.00 92.94 82 LEU A N 1
ATOM 586 C CA . LEU A 1 82 ? 0.445 -3.063 -14.116 1.00 92.94 82 LEU A CA 1
ATOM 587 C C . LEU A 1 82 ? -0.152 -1.647 -14.163 1.00 92.94 82 LEU A C 1
ATOM 589 O O . LEU A 1 82 ? -0.882 -1.256 -13.253 1.00 92.94 82 LEU A O 1
ATOM 593 N N . ILE A 1 83 ? 0.115 -0.897 -15.237 1.00 94.38 83 ILE A N 1
ATOM 594 C CA . ILE A 1 83 ? -0.447 0.446 -15.444 1.00 94.38 83 ILE A CA 1
ATOM 595 C C . ILE A 1 83 ? -1.975 0.381 -15.555 1.00 94.38 83 ILE A C 1
ATOM 597 O O . ILE A 1 83 ? -2.662 1.193 -14.939 1.00 94.38 83 ILE A O 1
ATOM 601 N N . ALA A 1 84 ? -2.516 -0.594 -16.289 1.00 94.94 84 ALA A N 1
ATOM 602 C CA . ALA A 1 84 ? -3.957 -0.773 -16.437 1.00 94.94 84 ALA A CA 1
ATOM 603 C C . ALA A 1 84 ? -4.639 -1.080 -15.093 1.00 94.94 84 ALA A C 1
ATOM 605 O O . ALA A 1 84 ? -5.652 -0.463 -14.765 1.00 94.94 84 ALA A O 1
ATOM 606 N N . ILE A 1 85 ? -4.060 -1.970 -14.278 1.00 93.44 85 ILE A N 1
ATOM 607 C CA . ILE A 1 85 ? -4.567 -2.288 -12.933 1.00 93.44 85 ILE A CA 1
ATOM 608 C C . ILE A 1 85 ? -4.492 -1.061 -12.015 1.00 93.44 85 ILE A C 1
ATOM 610 O O . ILE A 1 85 ? -5.434 -0.792 -11.264 1.00 93.44 85 ILE A O 1
ATOM 614 N N . ALA A 1 86 ? -3.405 -0.288 -12.081 1.00 93.00 86 ALA A N 1
ATOM 615 C CA . ALA A 1 86 ? -3.253 0.935 -11.296 1.00 93.00 86 ALA A CA 1
ATOM 616 C C . ALA A 1 86 ? -4.296 1.996 -11.685 1.00 93.00 86 ALA A C 1
ATOM 618 O O . ALA A 1 86 ? -4.933 2.580 -10.809 1.00 93.00 86 ALA A O 1
ATOM 619 N N . ALA A 1 87 ? -4.527 2.195 -12.985 1.00 95.06 87 ALA A N 1
ATOM 620 C CA . ALA A 1 87 ? -5.553 3.104 -13.487 1.00 95.06 87 ALA A CA 1
ATOM 621 C C . ALA A 1 87 ? -6.964 2.655 -13.073 1.00 95.06 87 ALA A C 1
ATOM 623 O O . ALA A 1 87 ? -7.746 3.466 -12.583 1.00 95.06 87 ALA A O 1
ATOM 624 N N . ALA A 1 88 ? -7.275 1.361 -13.189 1.00 95.19 88 ALA A N 1
ATOM 625 C CA . ALA A 1 88 ? -8.548 0.808 -12.729 1.00 95.19 88 ALA A CA 1
ATOM 626 C C . ALA A 1 88 ? -8.751 1.016 -11.219 1.00 95.19 88 ALA A C 1
ATOM 628 O O . ALA A 1 88 ? -9.836 1.402 -10.786 1.00 95.19 88 ALA A O 1
ATOM 629 N N . SER A 1 89 ? -7.697 0.823 -10.421 1.00 92.25 89 SER A N 1
ATOM 630 C CA . SER A 1 89 ? -7.732 1.050 -8.970 1.00 92.25 89 SER A CA 1
ATOM 631 C C . SER A 1 89 ? -7.976 2.520 -8.625 1.00 92.25 89 SER A C 1
ATOM 633 O O . SER A 1 89 ? -8.769 2.822 -7.735 1.00 92.25 89 SER A O 1
ATOM 635 N N . PHE A 1 90 ? -7.338 3.437 -9.358 1.00 94.19 90 PHE A N 1
ATOM 636 C CA . PHE A 1 90 ? -7.555 4.875 -9.211 1.00 94.19 90 PHE A CA 1
ATOM 637 C C . PHE A 1 90 ? -9.008 5.262 -9.524 1.00 94.19 90 PHE A C 1
ATOM 639 O O . PHE A 1 90 ? -9.654 5.931 -8.722 1.00 94.19 90 PHE A O 1
ATOM 646 N N . VAL A 1 91 ? -9.561 4.767 -10.637 1.00 95.38 91 VAL A N 1
ATOM 647 C CA . VAL A 1 91 ? -10.965 5.003 -11.011 1.00 95.38 91 VAL A CA 1
ATOM 648 C C . VAL A 1 91 ? -11.924 4.438 -9.960 1.00 95.38 91 VAL A C 1
ATOM 650 O O . VAL A 1 91 ? -12.882 5.108 -9.584 1.00 95.38 91 VAL A O 1
ATOM 653 N N . ALA A 1 92 ? -11.664 3.238 -9.437 1.00 93.31 92 ALA A N 1
ATOM 654 C CA . ALA A 1 92 ? -12.481 2.650 -8.379 1.00 93.31 92 ALA A CA 1
ATOM 655 C C . ALA A 1 92 ? -12.469 3.496 -7.091 1.00 93.31 92 ALA A C 1
ATOM 657 O O . ALA A 1 92 ? -13.519 3.684 -6.474 1.00 93.31 92 ALA A O 1
ATOM 658 N N . MET A 1 93 ? -11.309 4.043 -6.704 1.00 92.44 93 MET A N 1
ATOM 659 C CA . MET A 1 93 ? -11.200 4.967 -5.569 1.00 92.44 93 MET A CA 1
ATOM 660 C C . MET A 1 93 ? -11.992 6.256 -5.793 1.00 92.44 93 MET A C 1
ATOM 662 O O . MET A 1 93 ? -12.737 6.660 -4.903 1.00 92.44 93 MET A O 1
ATOM 666 N N . GLU A 1 94 ? -11.893 6.867 -6.972 1.00 93.62 94 GLU A N 1
ATOM 667 C CA . GLU A 1 94 ? -12.656 8.075 -7.312 1.00 93.62 94 GLU A CA 1
ATOM 668 C C . GLU A 1 94 ? -14.171 7.819 -7.319 1.00 93.62 94 GLU A C 1
ATOM 670 O O . GLU A 1 94 ? -14.952 8.608 -6.781 1.00 93.62 94 GLU A O 1
ATOM 675 N N . ILE A 1 95 ? -14.616 6.677 -7.852 1.00 95.00 95 ILE A N 1
ATOM 676 C CA . ILE A 1 95 ? -16.031 6.277 -7.807 1.00 95.00 95 ILE A CA 1
ATOM 677 C C . ILE A 1 95 ? -16.499 6.126 -6.354 1.00 95.00 95 ILE A C 1
ATOM 679 O O . ILE A 1 95 ? -17.559 6.636 -5.993 1.00 95.00 95 ILE A O 1
ATOM 683 N N . MET A 1 96 ? -15.710 5.464 -5.504 1.00 92.38 96 MET A N 1
ATOM 684 C CA . MET A 1 96 ? -16.048 5.299 -4.089 1.00 92.38 96 MET A CA 1
ATOM 685 C C . MET A 1 96 ? -16.077 6.644 -3.348 1.00 92.38 96 MET A C 1
ATOM 687 O O . MET A 1 96 ? -16.999 6.900 -2.573 1.00 92.38 96 MET A O 1
ATOM 691 N N . SER A 1 97 ? -15.101 7.516 -3.610 1.00 92.88 97 SER A N 1
ATOM 692 C CA . SER A 1 97 ? -15.010 8.859 -3.027 1.00 92.88 97 SER A CA 1
ATOM 693 C C . SER A 1 97 ? -16.229 9.707 -3.394 1.00 92.88 97 SER A C 1
ATOM 695 O O . SER A 1 97 ? -16.949 10.199 -2.524 1.00 92.88 97 SER A O 1
ATOM 697 N N . THR A 1 98 ? -16.547 9.782 -4.688 1.00 91.50 98 THR A N 1
ATOM 698 C CA . THR A 1 98 ? -17.697 10.550 -5.182 1.00 91.50 98 THR A CA 1
ATOM 699 C C . THR A 1 98 ? -19.036 9.969 -4.730 1.00 91.50 98 THR A C 1
ATOM 701 O O . THR A 1 98 ? -19.992 10.717 -4.516 1.00 91.50 98 THR A O 1
ATOM 704 N N . TRP A 1 99 ? -19.143 8.649 -4.553 1.00 91.38 99 TRP A N 1
ATOM 705 C CA . TRP A 1 99 ? -20.319 8.022 -3.949 1.00 91.38 99 TRP A CA 1
ATOM 706 C C . TRP A 1 99 ? -20.464 8.398 -2.471 1.00 91.38 99 TRP A C 1
ATOM 708 O O . TRP A 1 99 ? -21.568 8.716 -2.027 1.00 91.38 99 TRP A O 1
ATOM 718 N N . TYR A 1 100 ? -19.360 8.412 -1.720 1.00 89.31 100 TYR A N 1
ATOM 719 C CA . TYR A 1 100 ? -19.358 8.773 -0.304 1.00 89.31 100 TYR A CA 1
ATOM 720 C C . TYR A 1 100 ? -19.744 10.242 -0.088 1.00 89.31 100 TYR A C 1
ATOM 722 O O . TYR A 1 100 ? -20.577 10.540 0.767 1.00 89.31 100 TYR A O 1
ATOM 730 N N . GLU A 1 101 ? -19.219 11.158 -0.906 1.00 89.62 101 GLU A N 1
ATOM 731 C CA . GLU A 1 101 ? -19.583 12.579 -0.856 1.00 89.62 101 GLU A CA 1
ATOM 732 C C . GLU A 1 101 ? -21.066 12.821 -1.156 1.00 89.62 101 GLU A C 1
ATOM 734 O O . GLU A 1 101 ? -21.711 13.612 -0.467 1.00 89.62 101 GLU A O 1
ATOM 739 N N . ARG A 1 102 ? -21.636 12.109 -2.138 1.00 84.75 102 ARG A N 1
ATOM 740 C CA . ARG A 1 102 ? -23.069 12.207 -2.463 1.00 84.75 102 ARG A CA 1
ATOM 741 C C . ARG A 1 102 ? -23.976 11.682 -1.360 1.00 84.75 102 ARG A C 1
ATOM 743 O O . ARG A 1 102 ? -25.097 12.150 -1.249 1.00 84.75 102 ARG A O 1
ATOM 750 N N . ARG A 1 103 ? -23.515 10.699 -0.585 1.00 81.06 103 ARG A N 1
ATOM 751 C CA . ARG A 1 103 ? -24.297 10.057 0.483 1.00 81.06 103 ARG A CA 1
ATOM 752 C C . ARG A 1 103 ? -24.184 10.785 1.826 1.00 81.06 103 ARG A C 1
ATOM 754 O O . ARG A 1 103 ? -24.938 10.480 2.744 1.00 81.06 103 ARG A O 1
ATOM 761 N N . ARG A 1 104 ? -23.214 11.699 1.944 1.00 73.69 104 ARG A N 1
ATOM 762 C CA . ARG A 1 104 ? -22.989 12.559 3.114 1.00 73.69 104 ARG A CA 1
ATOM 763 C C . ARG A 1 104 ? -23.694 13.922 3.003 1.00 73.69 104 ARG A C 1
ATOM 765 O O . ARG A 1 104 ? -23.830 14.589 4.026 1.00 73.69 104 ARG A O 1
ATOM 772 N N . ARG A 1 105 ? -24.099 14.338 1.798 1.00 53.44 105 ARG A N 1
ATOM 773 C CA . ARG A 1 105 ? -25.030 15.459 1.578 1.00 53.44 105 ARG A CA 1
ATOM 774 C C . ARG A 1 105 ? -26.471 14.989 1.717 1.00 53.44 105 ARG A C 1
ATOM 776 O O . ARG A 1 105 ? -27.278 15.816 2.185 1.00 53.44 105 ARG A O 1
#

Foldseek 3Di:
DQVVPVPPDPVSVVVCCVVVVVVVVVVVVCVQPVLCVVPNDVCSCVVCCVVVVVVVVCVVCVVVVLVVCCVPPNDVVSVVVVVVVVVVVVVVVVVVVVVVVVVVD

Sequence (105 aa):
VLLAFAGGSIHAIIAFTLLMGASQGVITIVRGAVPLALFGAAGFG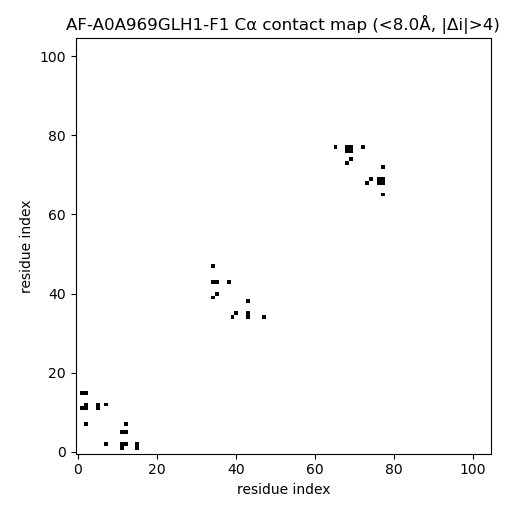SVLGVLATPILIVNAISPTLFAMIVDRWGWDIARMVLIAIAAASFVAMEIMSTWYERRRR